Protein AF-E6X3V1-F1 (afdb_monomer)

Sequence (120 aa):
MHAKKKIELACEFKLDIMEKNKNKDIVETRKYNSNVTEDDLQALGKKGLSMDTGDDSLLQDREEQIDFSGEDLDVPGRHEVNLTPNLGLKDEENSLYSQGGDSKDNLEEPERANLDKSRK

Foldseek 3Di:
DPPVVVVVVVVVVVVVVVVVVVPPPPPPPPPDDPDQDPVNDVVVPDPPADPVCDPCVVVVPDPDDDDPPCPVPPDPPPDPPVPPVVVPDDDPVPDPPPPDDPDPPPPDDPCVVVDDPPPD

Mean predicted aligned error: 21.02 Å

Organism: Cellulophaga algicola (strain DSM 14237 / IC166 / ACAM 630) (NCBI:txid688270)

Solvent-accessible surface area (backbone atoms only — not comparable to full-atom values): 8489 Å² total; per-residue (Å²): 119,71,68,63,57,54,52,52,54,53,50,54,54,49,49,56,51,54,57,58,58,70,72,72,76,75,79,69,81,72,72,82,79,85,74,82,48,73,68,53,51,62,74,66,52,60,88,96,52,65,91,82,40,70,85,50,48,74,64,72,78,47,92,66,85,83,76,86,79,57,80,90,51,93,56,88,75,79,59,86,68,81,75,67,74,78,81,75,66,77,60,64,90,86,39,88,78,81,65,77,65,95,70,71,80,82,74,69,77,65,72,80,78,71,61,77,80,82,84,122

Structure (mmCIF, N/CA/C/O backbone):
data_AF-E6X3V1-F1
#
_entry.id   AF-E6X3V1-F1
#
loop_
_atom_site.group_PDB
_atom_site.id
_atom_site.type_symbol
_atom_site.label_atom_id
_atom_site.label_alt_id
_atom_site.label_comp_id
_atom_site.label_asym_id
_atom_site.label_entity_id
_atom_site.label_seq_id
_atom_site.pdbx_PDB_ins_code
_atom_site.Cartn_x
_atom_site.Cartn_y
_atom_site.Cartn_z
_atom_site.occupancy
_atom_site.B_iso_or_equiv
_atom_site.auth_seq_id
_atom_site.auth_comp_id
_atom_site.auth_asym_id
_atom_site.auth_atom_id
_atom_site.pdbx_PDB_model_num
ATOM 1 N N . MET A 1 1 ? -16.753 6.092 80.937 1.00 61.69 1 MET A N 1
ATOM 2 C CA . MET A 1 1 ? -16.525 7.099 79.872 1.00 61.69 1 MET A CA 1
ATOM 3 C C . MET A 1 1 ? -15.251 6.837 79.057 1.00 61.69 1 MET A C 1
ATOM 5 O O . MET A 1 1 ? -15.301 6.955 77.844 1.00 61.69 1 MET A O 1
ATOM 9 N N . HIS A 1 2 ? -14.134 6.421 79.669 1.00 63.22 2 HIS A N 1
ATOM 10 C CA . HIS A 1 2 ? -12.833 6.303 78.983 1.00 63.22 2 HIS A CA 1
ATOM 11 C C . HIS A 1 2 ? -12.685 5.151 77.965 1.00 63.22 2 HIS A C 1
ATOM 13 O O . HIS A 1 2 ? -12.012 5.324 76.955 1.00 63.22 2 HIS A O 1
ATOM 19 N N . ALA A 1 3 ? -13.305 3.988 78.196 1.00 70.00 3 ALA A N 1
ATOM 20 C CA . ALA A 1 3 ? -13.154 2.833 77.300 1.00 70.00 3 ALA A CA 1
ATOM 21 C C . ALA A 1 3 ? -13.915 2.993 75.971 1.00 70.00 3 ALA A C 1
ATOM 23 O O . ALA A 1 3 ? -13.390 2.643 74.919 1.00 70.00 3 ALA A O 1
ATOM 24 N N . LYS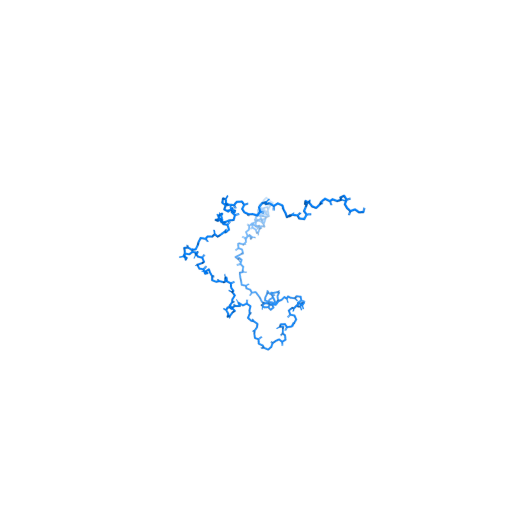 A 1 4 ? -15.116 3.592 76.009 1.00 70.25 4 LYS A N 1
ATOM 25 C CA . LYS A 1 4 ? -15.929 3.849 74.808 1.00 70.25 4 LYS A CA 1
ATOM 26 C C . LYS A 1 4 ? -15.215 4.795 73.834 1.00 70.25 4 LYS A C 1
ATOM 28 O O . LYS A 1 4 ? -15.111 4.480 72.658 1.00 70.25 4 LYS A O 1
ATOM 33 N N . LYS A 1 5 ? -14.597 5.860 74.360 1.00 73.00 5 LYS A N 1
ATOM 34 C CA . LYS A 1 5 ? -13.840 6.840 73.566 1.00 73.00 5 LYS A CA 1
ATOM 35 C C . LYS A 1 5 ? -12.584 6.248 72.904 1.00 73.00 5 LYS A C 1
ATOM 37 O O . LYS A 1 5 ? -12.208 6.673 71.822 1.00 73.00 5 LYS A O 1
ATOM 42 N N . LYS A 1 6 ? -11.942 5.248 73.530 1.00 74.31 6 LYS A N 1
ATOM 43 C CA . LYS A 1 6 ? -10.792 4.533 72.938 1.00 74.31 6 LYS A CA 1
ATOM 44 C C . LYS A 1 6 ? -11.194 3.600 71.791 1.00 74.31 6 LYS A C 1
ATOM 46 O O . LYS A 1 6 ? -10.430 3.460 70.844 1.00 74.31 6 LYS A O 1
ATOM 51 N N . ILE A 1 7 ? -12.358 2.955 71.885 1.00 77.62 7 ILE A N 1
ATOM 52 C CA . ILE A 1 7 ? -12.865 2.053 70.838 1.00 77.62 7 ILE A CA 1
ATOM 53 C C . ILE A 1 7 ? -13.293 2.850 69.603 1.00 77.62 7 ILE A C 1
ATOM 55 O O . ILE A 1 7 ? -12.973 2.452 68.488 1.00 77.62 7 ILE A O 1
ATOM 59 N N . GLU A 1 8 ? -13.954 3.987 69.809 1.00 79.06 8 GLU A N 1
ATOM 60 C CA . GLU A 1 8 ? -14.409 4.885 68.741 1.00 79.06 8 GLU A CA 1
ATOM 61 C C . GLU A 1 8 ? -13.227 5.426 67.922 1.00 79.06 8 GLU A C 1
ATOM 63 O O . GLU A 1 8 ? -13.166 5.204 66.714 1.00 79.06 8 GLU A O 1
ATOM 68 N N . LEU A 1 9 ? -12.197 5.950 68.599 1.00 80.00 9 LEU A N 1
ATOM 69 C CA . LEU A 1 9 ? -10.976 6.451 67.957 1.00 80.00 9 LEU A CA 1
ATOM 70 C C . LEU A 1 9 ? -10.211 5.359 67.181 1.00 80.00 9 LEU A C 1
ATOM 72 O O . LEU A 1 9 ? -9.624 5.613 66.133 1.00 80.00 9 LEU A O 1
ATOM 76 N N . ALA A 1 10 ? -10.207 4.122 67.690 1.00 78.56 10 ALA A N 1
ATOM 77 C CA . ALA A 1 10 ? -9.562 2.994 67.018 1.00 78.56 10 ALA A CA 1
ATOM 78 C C . ALA A 1 10 ? -10.342 2.518 65.781 1.00 78.56 10 ALA A C 1
ATOM 80 O O . ALA A 1 10 ? -9.740 1.970 64.857 1.00 78.56 10 ALA A O 1
ATOM 81 N N . CYS A 1 11 ? -11.665 2.699 65.768 1.00 75.62 11 CYS A N 1
ATOM 82 C CA . CYS A 1 11 ? -12.514 2.385 64.623 1.00 75.62 11 CYS A CA 1
ATOM 83 C C . CYS A 1 11 ? -12.306 3.410 63.504 1.00 75.62 11 CYS A C 1
ATOM 85 O O . CYS A 1 11 ? -12.057 3.018 62.367 1.00 75.62 11 CYS A O 1
ATOM 87 N N . GLU A 1 12 ? -12.302 4.700 63.844 1.00 79.56 12 GLU A N 1
ATOM 88 C CA . GLU A 1 12 ? -12.021 5.800 62.910 1.00 79.56 12 GLU A CA 1
ATOM 89 C C . GLU A 1 12 ? -10.633 5.655 62.272 1.00 79.56 12 GLU A C 1
ATOM 91 O O . GLU A 1 12 ? -10.496 5.677 61.052 1.00 79.56 12 GLU A O 1
ATOM 96 N N . PHE A 1 13 ? -9.602 5.369 63.075 1.00 76.56 13 PHE A N 1
ATOM 97 C CA . PHE A 1 13 ? -8.243 5.181 62.561 1.00 76.56 13 PHE A CA 1
ATOM 98 C C . 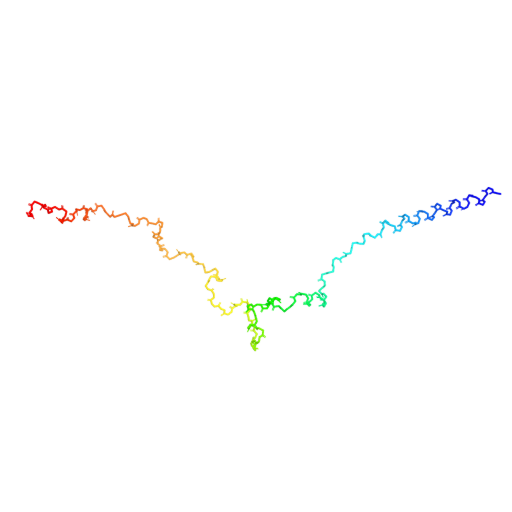PHE A 1 13 ? -8.107 3.947 61.651 1.00 76.56 13 PHE A C 1
ATOM 100 O O . PHE A 1 13 ? -7.342 3.956 60.686 1.00 76.56 13 PHE A O 1
ATOM 107 N N . LYS A 1 14 ? -8.858 2.872 61.928 1.00 76.69 14 LYS A N 1
ATOM 108 C CA . LYS A 1 14 ? -8.908 1.688 61.052 1.00 76.69 14 LYS A CA 1
ATOM 109 C C . LYS A 1 14 ? -9.631 1.975 59.735 1.00 76.69 14 LYS A C 1
ATOM 111 O O . LYS A 1 14 ? -9.191 1.463 58.709 1.00 76.69 14 LYS A O 1
ATOM 116 N N . LEU A 1 15 ? -10.692 2.783 59.754 1.00 75.56 15 LEU A N 1
ATOM 117 C CA . LEU A 1 15 ? -11.427 3.188 58.551 1.00 75.56 15 LEU A CA 1
ATOM 118 C C . LEU A 1 15 ? -10.542 4.028 57.618 1.00 75.56 15 LEU A C 1
ATOM 120 O O . LEU A 1 15 ? -10.433 3.696 56.438 1.00 75.56 15 LEU A O 1
ATOM 124 N N . ASP A 1 16 ? -9.798 4.995 58.160 1.00 72.75 16 ASP A N 1
ATOM 125 C CA . ASP A 1 16 ? -8.841 5.818 57.402 1.00 72.75 16 ASP A CA 1
ATOM 126 C C . ASP A 1 16 ? -7.723 4.992 56.743 1.00 72.75 16 ASP A C 1
ATOM 128 O O . ASP A 1 16 ? -7.295 5.271 55.619 1.00 72.75 16 ASP A O 1
ATOM 132 N N . ILE A 1 17 ? -7.225 3.956 57.429 1.00 73.00 17 ILE A N 1
ATOM 133 C CA . ILE A 1 17 ? -6.217 3.039 56.873 1.00 73.00 17 ILE A CA 1
ATOM 134 C C . ILE A 1 17 ? -6.824 2.189 55.747 1.00 73.00 17 ILE A C 1
ATOM 136 O O . ILE A 1 17 ? -6.180 1.985 54.716 1.00 73.00 17 ILE A O 1
ATOM 140 N N . MET A 1 18 ? -8.063 1.713 55.909 1.00 65.44 18 MET A N 1
ATOM 141 C CA . MET A 1 18 ? -8.758 0.934 54.878 1.00 65.44 18 MET A CA 1
ATOM 142 C C . MET A 1 18 ? -9.068 1.769 53.626 1.00 65.44 18 MET A C 1
ATOM 144 O O . MET A 1 18 ? -8.965 1.241 52.521 1.00 65.44 18 MET A O 1
ATOM 148 N N . GLU A 1 19 ? -9.389 3.059 53.756 1.00 64.94 19 GLU A N 1
ATOM 149 C CA . GLU A 1 19 ? -9.590 3.955 52.605 1.00 64.94 19 GLU A CA 1
ATOM 150 C C . GLU A 1 19 ? -8.287 4.298 51.875 1.00 64.94 19 GLU A C 1
ATOM 152 O O . GLU A 1 19 ? -8.247 4.311 50.641 1.00 64.94 19 GLU A O 1
ATOM 157 N N . LYS A 1 20 ? -7.186 4.503 52.606 1.00 62.75 20 LYS A N 1
ATOM 158 C CA . LYS A 1 20 ? -5.867 4.761 51.999 1.00 62.75 20 LYS A CA 1
ATOM 159 C C . LYS A 1 20 ? -5.317 3.547 51.245 1.00 62.75 20 LYS A C 1
ATOM 161 O O . LYS A 1 20 ? -4.658 3.723 50.224 1.00 62.75 20 LYS A O 1
ATOM 166 N N . ASN A 1 21 ? -5.640 2.330 51.686 1.00 59.16 21 ASN A N 1
ATOM 167 C CA . ASN A 1 21 ? -5.227 1.093 51.014 1.00 59.16 21 ASN A CA 1
ATOM 168 C C . ASN A 1 21 ? -6.068 0.757 49.769 1.00 59.16 21 ASN A C 1
ATOM 170 O O . ASN A 1 21 ? -5.564 0.094 48.871 1.00 59.16 21 ASN A O 1
ATOM 174 N N . LYS A 1 22 ? -7.308 1.258 49.652 1.00 56.72 22 LYS A N 1
ATOM 175 C CA . LYS A 1 22 ? -8.121 1.102 48.426 1.00 56.72 22 LYS A CA 1
ATOM 176 C C . LYS A 1 22 ? -7.582 1.891 47.228 1.00 56.72 22 LYS A C 1
ATOM 178 O O . LYS A 1 22 ? -7.915 1.566 46.097 1.00 56.72 22 LYS A O 1
ATOM 183 N N . ASN A 1 23 ? -6.752 2.908 47.468 1.00 53.78 23 ASN A N 1
ATOM 184 C CA . ASN A 1 23 ? -6.239 3.802 46.426 1.00 53.7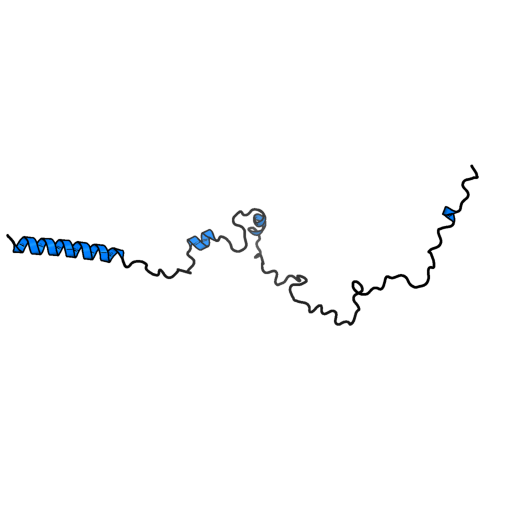8 23 ASN A CA 1
ATOM 185 C C . ASN A 1 23 ? -4.828 3.445 45.928 1.00 53.78 23 ASN A C 1
ATOM 187 O O . ASN A 1 23 ? -4.313 4.133 45.050 1.00 53.78 23 ASN A O 1
ATOM 191 N N . LYS A 1 24 ? -4.176 2.414 46.491 1.00 52.25 24 LYS A N 1
ATOM 192 C CA . LYS A 1 24 ? -2.762 2.115 46.200 1.00 52.25 24 LYS A CA 1
ATOM 193 C C . LYS A 1 24 ? -2.530 0.946 45.237 1.00 52.25 24 LYS A C 1
ATOM 195 O O . LYS A 1 24 ? -1.428 0.833 44.717 1.00 52.25 24 LYS A O 1
ATOM 200 N N . ASP A 1 25 ? -3.562 0.163 44.925 1.00 55.69 25 ASP A N 1
ATOM 201 C CA . ASP A 1 25 ? -3.427 -1.079 44.154 1.00 55.69 25 ASP A CA 1
ATOM 202 C C . ASP A 1 25 ? -4.450 -1.191 43.004 1.00 55.69 25 ASP A C 1
ATOM 204 O O . ASP A 1 25 ? -5.188 -2.158 42.951 1.00 55.69 25 ASP A O 1
ATOM 208 N N . ILE A 1 26 ? -4.519 -0.229 42.074 1.00 56.53 26 ILE A N 1
ATOM 209 C CA . ILE A 1 26 ? -4.980 -0.465 40.683 1.00 56.53 26 ILE A CA 1
ATOM 210 C C . ILE A 1 26 ? -4.151 0.457 39.770 1.00 56.53 26 ILE A C 1
ATOM 212 O O . ILE A 1 26 ? -4.617 1.425 39.183 1.00 56.53 26 ILE A O 1
ATOM 216 N N . VAL A 1 27 ? -2.859 0.169 39.641 1.00 55.44 27 VAL A N 1
ATOM 217 C CA . VAL A 1 27 ? -2.276 0.177 38.295 1.00 55.44 27 VAL A CA 1
ATOM 218 C C . VAL A 1 27 ? -2.238 -1.290 37.926 1.00 55.44 27 VAL A C 1
ATOM 220 O O . VAL A 1 27 ? -1.205 -1.949 37.997 1.00 55.44 27 VAL A O 1
ATOM 223 N N . GLU A 1 28 ? -3.423 -1.838 37.647 1.00 59.47 28 GLU A N 1
ATOM 224 C CA . GLU A 1 28 ? -3.498 -3.079 36.898 1.00 59.47 28 GLU A CA 1
ATOM 225 C C . GLU A 1 28 ? -2.608 -2.864 35.682 1.00 59.47 28 GLU A C 1
ATOM 227 O O . GLU A 1 28 ? -2.820 -1.937 34.895 1.00 59.47 28 GLU A O 1
ATOM 232 N N . THR A 1 29 ? -1.579 -3.688 35.556 1.00 60.69 29 THR A N 1
ATOM 233 C CA . THR A 1 29 ? -0.849 -3.886 34.315 1.00 60.69 29 THR A CA 1
ATOM 234 C C . THR A 1 29 ? -1.848 -4.454 33.313 1.00 60.69 29 THR A C 1
ATOM 236 O O . THR A 1 29 ? -1.880 -5.652 33.042 1.00 60.69 29 THR A O 1
ATOM 239 N N . ARG A 1 30 ? -2.753 -3.601 32.816 1.00 65.31 30 ARG A N 1
ATOM 240 C CA . ARG A 1 30 ? -3.744 -3.956 31.813 1.00 65.31 30 ARG A CA 1
ATOM 241 C C . ARG A 1 30 ? -2.948 -4.367 30.595 1.00 65.31 30 ARG A C 1
ATOM 243 O O . ARG A 1 30 ? -2.371 -3.537 29.897 1.00 65.31 30 ARG A O 1
ATOM 250 N N . LYS A 1 31 ? -2.832 -5.680 30.423 1.00 77.12 31 LYS A N 1
ATOM 251 C CA . LYS A 1 31 ? -2.166 -6.301 29.290 1.00 77.12 31 LYS A CA 1
ATOM 252 C C . LYS A 1 31 ? -2.820 -5.708 28.045 1.00 77.12 31 LYS A C 1
ATOM 254 O O . LYS A 1 31 ? -4.042 -5.770 27.924 1.00 77.12 31 LYS A O 1
ATOM 259 N N . TYR A 1 32 ? -2.025 -5.065 27.192 1.00 77.19 32 TYR A N 1
ATOM 260 C CA . TYR A 1 32 ? -2.528 -4.458 25.963 1.00 77.19 32 TYR A CA 1
ATOM 261 C C . TYR A 1 32 ? -3.331 -5.507 25.185 1.00 77.19 32 TYR A C 1
ATOM 263 O O . TYR A 1 32 ? -2.843 -6.616 24.953 1.00 77.19 32 TYR A O 1
ATOM 271 N N . ASN A 1 33 ? -4.579 -5.179 24.852 1.00 82.75 33 ASN A N 1
ATOM 272 C CA . ASN A 1 33 ? -5.429 -6.061 24.072 1.00 82.75 33 ASN A CA 1
ATOM 273 C C . ASN A 1 33 ? -5.118 -5.838 22.592 1.00 82.75 33 ASN A C 1
ATOM 275 O O . ASN A 1 33 ? -5.519 -4.831 22.024 1.00 82.75 33 ASN A O 1
ATOM 279 N N . SER A 1 34 ? -4.388 -6.773 21.990 1.00 85.94 34 SER A N 1
ATOM 280 C CA . SER A 1 34 ? -4.049 -6.741 20.563 1.00 85.94 34 SER A CA 1
ATOM 281 C C . SER A 1 34 ? -5.164 -7.273 19.658 1.00 85.94 34 SER A C 1
ATOM 283 O O . SER A 1 34 ? -4.965 -7.357 18.450 1.00 85.94 34 SER A O 1
ATOM 285 N N . ASN A 1 35 ? -6.303 -7.690 20.220 1.00 91.44 35 ASN A N 1
ATOM 286 C CA . ASN A 1 35 ? -7.414 -8.195 19.425 1.00 91.44 35 ASN A CA 1
ATOM 287 C C . ASN A 1 35 ? -8.157 -7.033 18.767 1.00 91.44 35 ASN A C 1
ATOM 289 O O . ASN A 1 35 ? -8.522 -6.071 19.438 1.00 91.44 35 ASN A O 1
ATOM 293 N N . VAL A 1 36 ? -8.402 -7.171 17.469 1.00 88.25 36 VAL A N 1
ATOM 294 C CA . VAL A 1 36 ? -9.165 -6.211 16.671 1.00 88.25 36 VAL A CA 1
ATOM 295 C C . VAL A 1 36 ? -10.654 -6.400 16.965 1.00 88.25 36 VAL A C 1
ATOM 297 O O . VAL A 1 36 ? -11.156 -7.525 16.907 1.00 88.25 36 VAL A O 1
ATOM 300 N N . THR A 1 37 ? -11.346 -5.318 17.310 1.00 91.81 37 THR A N 1
ATOM 301 C CA . THR A 1 37 ? -12.800 -5.311 17.532 1.00 91.81 37 THR A CA 1
ATOM 302 C C . THR A 1 37 ? -13.568 -5.057 16.233 1.00 91.81 37 THR A C 1
ATOM 304 O O . THR A 1 37 ? -12.997 -4.662 15.218 1.00 91.81 37 THR A O 1
ATOM 307 N N . GLU A 1 38 ? -14.882 -5.290 16.241 1.00 90.81 38 GLU A N 1
ATOM 308 C CA . GLU A 1 38 ? -15.734 -4.995 15.079 1.00 90.81 38 GLU A CA 1
ATOM 309 C C . GLU A 1 38 ? -15.730 -3.500 14.734 1.00 90.81 38 GLU A C 1
ATOM 311 O O . GLU A 1 38 ? -15.655 -3.145 13.558 1.00 90.81 38 GLU A O 1
ATOM 316 N N . ASP A 1 39 ? -15.715 -2.634 15.750 1.00 88.38 39 ASP A N 1
ATOM 317 C CA . ASP A 1 39 ? -15.609 -1.182 15.582 1.00 88.38 39 ASP A CA 1
ATOM 318 C C . ASP A 1 39 ? -14.277 -0.788 14.926 1.00 88.38 39 ASP A C 1
ATOM 320 O O . ASP A 1 39 ? -14.249 0.064 14.035 1.00 88.38 39 ASP A O 1
ATOM 324 N N . ASP A 1 40 ? -13.179 -1.456 15.299 1.00 89.12 40 ASP A N 1
ATOM 325 C CA . ASP A 1 40 ? -11.871 -1.240 14.672 1.00 89.12 40 ASP A CA 1
ATOM 326 C C . ASP A 1 40 ? -11.894 -1.641 13.192 1.00 89.12 40 ASP A C 1
ATOM 328 O O . ASP A 1 40 ? -11.354 -0.928 12.349 1.00 89.12 40 ASP A O 1
ATOM 332 N N . LEU A 1 41 ? -12.545 -2.758 12.847 1.00 87.81 41 LEU A N 1
ATOM 333 C CA . LEU A 1 41 ? -12.688 -3.184 11.451 1.00 87.81 41 LEU A CA 1
ATOM 334 C C . LEU A 1 41 ? -13.491 -2.171 10.626 1.00 87.81 41 LEU A C 1
ATOM 336 O O . LEU A 1 41 ? -13.140 -1.913 9.476 1.00 87.81 41 LEU A O 1
ATOM 340 N N . GLN A 1 42 ? -14.538 -1.575 11.202 1.00 87.19 42 GLN A N 1
ATOM 341 C CA . GLN A 1 42 ? -15.303 -0.515 10.537 1.00 87.19 42 GLN A CA 1
ATOM 342 C C . GLN A 1 42 ? -14.463 0.751 10.340 1.00 87.19 42 GLN A C 1
ATOM 344 O O . GLN A 1 42 ? -14.514 1.358 9.270 1.00 87.19 42 GLN A O 1
ATOM 349 N N . ALA A 1 43 ? -13.658 1.126 11.338 1.00 86.31 43 ALA A N 1
ATOM 350 C CA . ALA A 1 43 ? -12.769 2.283 11.260 1.00 86.31 43 ALA A CA 1
ATOM 351 C C . ALA A 1 43 ? -11.626 2.093 10.249 1.00 86.31 43 ALA A C 1
ATOM 353 O O . ALA A 1 43 ? -11.230 3.049 9.589 1.00 86.31 43 ALA A O 1
ATOM 354 N N . LEU A 1 44 ? -11.105 0.870 10.108 1.00 86.19 44 LEU A N 1
ATOM 355 C CA . LEU A 1 44 ? -10.059 0.534 9.135 1.00 86.19 44 LEU A CA 1
ATOM 356 C C . LEU A 1 44 ? -10.575 0.497 7.687 1.00 86.19 44 LEU A C 1
ATOM 358 O O . LEU A 1 44 ? -9.783 0.637 6.757 1.00 86.19 44 LEU A O 1
ATOM 362 N N . GLY A 1 45 ? -11.884 0.329 7.488 1.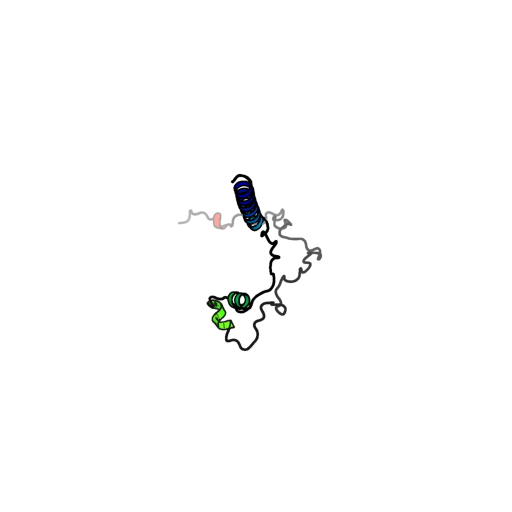00 82.94 45 GLY A N 1
ATOM 363 C CA . GLY A 1 45 ? -12.511 0.358 6.170 1.00 82.94 45 GLY A CA 1
ATOM 364 C C . GLY A 1 45 ? -12.153 -0.835 5.274 1.00 82.94 45 GLY A C 1
ATOM 365 O O . GLY A 1 45 ? -11.697 -1.891 5.719 1.00 82.94 45 GLY A O 1
ATOM 366 N N . LYS A 1 46 ? -12.408 -0.689 3.967 1.00 80.25 46 LYS A N 1
ATOM 367 C CA . LYS A 1 46 ? -12.099 -1.729 2.976 1.00 80.25 46 LYS A CA 1
ATOM 368 C C . LYS A 1 46 ? -10.593 -1.763 2.703 1.00 80.25 46 LYS A C 1
ATOM 370 O O . LYS A 1 46 ? -9.990 -0.756 2.347 1.00 80.25 46 LYS A O 1
ATOM 375 N N . LYS A 1 47 ? -9.991 -2.950 2.813 1.00 80.00 47 LYS A N 1
ATOM 376 C CA . LYS A 1 47 ? -8.562 -3.155 2.550 1.00 80.00 47 LYS A CA 1
ATOM 377 C C . LYS A 1 47 ? -8.211 -2.762 1.108 1.00 80.00 47 LYS A C 1
ATOM 379 O O . LYS A 1 47 ? -8.769 -3.327 0.174 1.00 80.00 47 LYS A O 1
ATOM 384 N N . GLY A 1 48 ? -7.252 -1.849 0.954 1.00 77.06 48 GLY A N 1
ATOM 385 C CA . GLY A 1 48 ? -6.718 -1.428 -0.348 1.00 77.06 48 GLY A CA 1
ATOM 386 C C . GLY A 1 48 ? -7.467 -0.275 -1.021 1.00 77.06 48 GLY A C 1
ATOM 387 O O . GLY A 1 48 ? -7.081 0.108 -2.116 1.00 77.06 48 GLY A O 1
ATOM 388 N N . LEU A 1 49 ? -8.499 0.290 -0.387 1.00 82.06 49 LEU A N 1
ATOM 389 C CA . LEU A 1 49 ? -9.224 1.451 -0.907 1.00 82.06 49 LEU A CA 1
ATOM 390 C C . LEU A 1 49 ? -9.157 2.598 0.096 1.00 82.06 49 LEU A C 1
ATOM 392 O O . LEU A 1 49 ? -9.292 2.383 1.303 1.00 82.06 49 LEU A O 1
ATOM 396 N N . SER A 1 50 ? -8.976 3.816 -0.402 1.00 82.38 50 SER A N 1
ATOM 397 C CA . SER A 1 50 ? -9.059 5.011 0.428 1.00 82.38 50 SER A CA 1
ATOM 398 C C . SER A 1 50 ? -10.471 5.206 0.993 1.00 82.38 50 SER A C 1
ATOM 400 O O . SER A 1 50 ? -11.474 4.915 0.336 1.00 82.38 50 SER A O 1
ATOM 402 N N . MET A 1 51 ? -10.563 5.744 2.214 1.00 80.88 51 MET A N 1
ATOM 403 C CA . MET A 1 51 ? -11.849 6.060 2.850 1.00 80.88 51 MET A CA 1
ATOM 404 C C . MET A 1 51 ? -12.544 7.275 2.226 1.00 80.88 51 MET A C 1
ATOM 406 O O . MET A 1 51 ? -13.764 7.384 2.314 1.00 80.88 51 MET A O 1
ATOM 410 N N . ASP A 1 52 ? -11.787 8.186 1.611 1.00 82.94 52 ASP A N 1
ATOM 411 C CA . ASP A 1 52 ? -12.332 9.369 0.933 1.00 82.94 52 ASP A CA 1
ATOM 412 C C . ASP A 1 52 ? -12.883 9.054 -0.467 1.00 82.94 52 ASP A C 1
ATOM 414 O O . ASP A 1 52 ? -13.605 9.866 -1.046 1.00 82.94 52 ASP A O 1
ATOM 418 N N . THR A 1 53 ? -12.623 7.846 -0.979 1.00 69.38 53 THR A N 1
ATOM 419 C CA . THR A 1 53 ? -13.159 7.300 -2.233 1.00 69.38 53 THR A CA 1
ATOM 420 C C . THR A 1 53 ? -12.960 8.193 -3.461 1.00 69.38 53 THR A C 1
ATOM 422 O O . THR A 1 53 ? -13.685 8.033 -4.434 1.00 69.38 53 THR A O 1
ATOM 425 N N . GLY A 1 54 ? -11.997 9.120 -3.454 1.00 82.94 54 GLY A N 1
ATOM 426 C CA . GLY A 1 54 ? 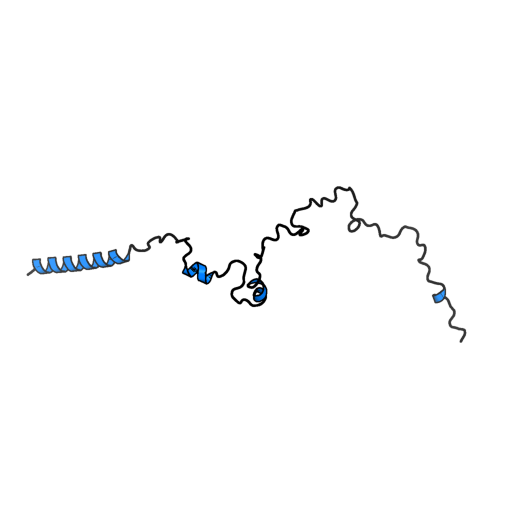-11.812 10.086 -4.543 1.00 82.94 54 GLY A CA 1
ATOM 427 C C . GLY A 1 54 ? -11.449 9.408 -5.864 1.00 82.94 54 GLY A C 1
ATOM 428 O O . GLY A 1 54 ? -12.301 9.184 -6.725 1.00 82.94 54 GLY A O 1
ATOM 429 N N . ASP A 1 55 ? -10.182 9.035 -5.998 1.00 82.12 55 ASP A N 1
ATOM 430 C CA . ASP A 1 55 ? -9.671 8.408 -7.223 1.00 82.12 55 ASP A CA 1
ATOM 431 C C . ASP A 1 55 ? -10.043 6.914 -7.307 1.00 82.12 55 ASP A C 1
ATOM 433 O O . ASP A 1 55 ? -10.222 6.358 -8.392 1.00 82.12 55 ASP A O 1
ATOM 437 N N . ASP A 1 56 ? -10.258 6.278 -6.153 1.00 84.44 56 ASP A N 1
ATOM 438 C CA . ASP A 1 56 ? -10.559 4.848 -6.029 1.00 84.44 56 ASP A CA 1
ATOM 439 C C . ASP A 1 56 ? -12.034 4.500 -6.298 1.00 84.44 56 ASP A C 1
ATOM 441 O O . ASP A 1 56 ? -12.408 3.326 -6.259 1.00 84.44 56 ASP A O 1
ATOM 445 N N . SER A 1 57 ? -12.895 5.490 -6.571 1.00 84.44 57 SER A N 1
ATOM 446 C CA . SER A 1 57 ? -14.322 5.271 -6.868 1.00 84.44 57 SER A CA 1
ATOM 447 C C . SER A 1 57 ? -14.527 4.214 -7.959 1.00 84.44 57 SER A C 1
ATOM 449 O O . SER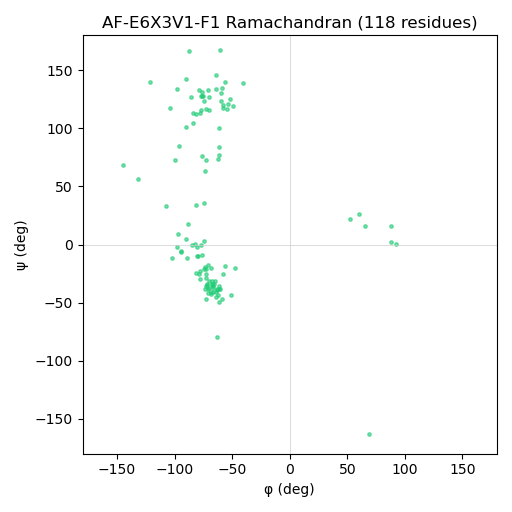 A 1 57 ? -15.334 3.302 -7.809 1.00 84.44 57 SER A O 1
ATOM 451 N N . LEU A 1 58 ? -13.727 4.276 -9.026 1.00 84.31 58 LEU A N 1
ATOM 452 C CA . LEU A 1 58 ? -13.816 3.364 -10.173 1.00 84.31 58 LEU A CA 1
ATOM 453 C C . LEU A 1 58 ? -13.351 1.935 -9.859 1.00 84.31 58 LEU A C 1
ATOM 455 O O . LEU A 1 58 ? -13.634 1.011 -10.621 1.00 84.31 58 LEU A O 1
ATOM 459 N N . LEU A 1 59 ? -12.609 1.748 -8.767 1.00 83.94 59 LEU A N 1
ATOM 460 C CA . LEU A 1 59 ? -12.146 0.437 -8.326 1.00 83.94 59 LEU A CA 1
ATOM 461 C C . LEU A 1 59 ? -13.244 -0.313 -7.557 1.00 83.94 59 LEU A C 1
ATOM 463 O O . LEU A 1 59 ? -13.239 -1.539 -7.544 1.00 83.94 59 LEU A O 1
ATOM 467 N N . GLN A 1 60 ? -14.210 0.392 -6.957 1.00 81.88 60 GLN A N 1
ATOM 468 C CA . GLN A 1 60 ? -15.268 -0.234 -6.151 1.00 81.88 60 GLN A CA 1
ATOM 469 C C . GLN A 1 60 ? -16.299 -1.001 -6.973 1.00 81.88 60 GLN A C 1
ATOM 471 O O . GLN A 1 60 ? -16.809 -2.016 -6.504 1.00 81.88 60 GLN A O 1
ATOM 476 N N . ASP A 1 61 ? -16.585 -0.518 -8.179 1.00 84.25 61 ASP A N 1
ATOM 477 C CA . ASP A 1 61 ? -17.626 -1.064 -9.055 1.00 84.25 61 ASP A CA 1
ATOM 478 C C . ASP A 1 61 ? -17.101 -2.163 -9.993 1.00 84.25 61 ASP A C 1
ATOM 480 O O . ASP A 1 61 ? -17.815 -2.644 -10.873 1.00 84.25 61 ASP A O 1
ATOM 484 N N . ARG A 1 62 ? -15.832 -2.557 -9.844 1.00 85.81 62 ARG A N 1
ATOM 485 C CA . ARG A 1 62 ? -15.190 -3.557 -10.699 1.00 85.81 62 ARG A CA 1
ATOM 486 C C . ARG A 1 62 ? -15.614 -4.970 -10.269 1.00 85.81 62 ARG A C 1
ATOM 488 O O . ARG A 1 62 ? -15.581 -5.298 -9.088 1.00 85.81 62 ARG A O 1
ATOM 495 N N . GLU A 1 63 ? -16.001 -5.812 -11.231 1.00 84.75 63 GLU A N 1
ATOM 496 C CA . GLU A 1 63 ? -16.414 -7.204 -10.962 1.00 84.75 63 GLU A CA 1
ATOM 497 C C . GLU A 1 63 ? -15.238 -8.101 -10.543 1.00 84.75 63 GLU A C 1
ATOM 499 O O . GLU A 1 63 ? -15.399 -9.040 -9.765 1.00 84.75 63 GLU A O 1
ATOM 504 N N . GLU A 1 64 ? -14.048 -7.808 -11.065 1.00 83.50 64 GLU A N 1
ATOM 505 C CA . GLU A 1 64 ? -12.829 -8.572 -10.818 1.00 83.50 64 GLU A CA 1
ATOM 506 C C . GLU A 1 64 ? -12.077 -8.038 -9.591 1.00 83.50 64 GLU A C 1
ATOM 508 O O . GLU A 1 64 ? -12.021 -6.826 -9.356 1.00 83.50 64 GLU A O 1
ATOM 513 N N . GLN A 1 65 ? -11.487 -8.942 -8.800 1.00 81.38 65 GLN A N 1
ATOM 514 C CA . GLN A 1 65 ? -10.712 -8.548 -7.624 1.00 81.38 65 GLN A CA 1
ATOM 515 C C . GLN A 1 65 ? -9.479 -7.739 -8.026 1.00 81.38 65 GLN A C 1
ATOM 517 O O . GLN A 1 65 ? -8.726 -8.113 -8.921 1.00 81.38 65 GLN A O 1
ATOM 522 N N . ILE A 1 66 ? -9.263 -6.630 -7.321 1.00 79.19 66 ILE A N 1
ATOM 523 C CA . ILE A 1 66 ? -8.116 -5.758 -7.551 1.00 79.19 66 ILE A CA 1
ATOM 524 C C . ILE A 1 66 ? -6.883 -6.404 -6.918 1.00 79.19 66 ILE A C 1
ATOM 526 O O . ILE A 1 66 ? -6.812 -6.544 -5.694 1.00 79.19 66 ILE A O 1
ATOM 530 N N . ASP A 1 67 ? -5.907 -6.774 -7.744 1.00 84.62 67 ASP A N 1
ATOM 531 C CA . ASP A 1 67 ? -4.590 -7.175 -7.265 1.00 84.62 67 ASP A CA 1
ATOM 532 C C . ASP A 1 67 ? -3.702 -5.943 -7.036 1.00 84.62 67 ASP A C 1
ATOM 534 O O . ASP A 1 67 ? -3.320 -5.242 -7.971 1.00 84.62 67 ASP A O 1
ATOM 538 N N . PHE A 1 68 ? -3.365 -5.689 -5.772 1.00 83.19 68 PHE A N 1
ATOM 539 C CA . PHE A 1 68 ? -2.406 -4.652 -5.378 1.00 83.19 68 PHE A CA 1
ATOM 540 C C . PHE A 1 68 ? -0.979 -5.192 -5.210 1.00 83.19 68 PHE A C 1
ATOM 542 O O . PHE A 1 68 ? -0.065 -4.416 -4.930 1.00 83.19 68 PHE A O 1
ATOM 549 N N . SER A 1 69 ? -0.775 -6.509 -5.314 1.00 83.31 69 SER A N 1
ATOM 550 C CA . SER A 1 69 ? 0.537 -7.132 -5.126 1.00 83.31 69 SER A CA 1
ATOM 551 C C . SER A 1 69 ? 1.439 -6.973 -6.348 1.00 83.31 69 SER A C 1
ATOM 553 O O . SER A 1 69 ? 2.659 -6.890 -6.186 1.00 83.31 69 SER A O 1
ATOM 555 N N . GLY A 1 70 ? 0.851 -6.894 -7.551 1.00 79.75 70 GLY A N 1
ATOM 556 C CA . GLY A 1 70 ? 1.585 -6.733 -8.805 1.00 79.75 70 GLY A CA 1
ATOM 557 C C . GLY A 1 70 ? 2.560 -7.882 -9.061 1.00 79.75 70 GLY A C 1
ATOM 558 O O . GLY A 1 70 ? 3.592 -7.673 -9.695 1.00 79.75 70 GLY A O 1
ATOM 559 N N . GLU A 1 71 ? 2.281 -9.069 -8.514 1.00 80.69 71 GLU A N 1
ATOM 560 C CA . GLU A 1 71 ? 3.188 -10.217 -8.563 1.00 80.69 71 GLU A CA 1
ATOM 561 C C . GLU A 1 71 ? 3.368 -10.751 -9.986 1.00 80.69 71 GLU A C 1
ATOM 563 O O . GLU A 1 71 ? 4.490 -11.077 -10.374 1.00 80.69 71 GLU A O 1
ATOM 568 N N . ASP A 1 72 ? 2.288 -10.739 -10.767 1.00 80.88 72 ASP A N 1
ATOM 569 C CA . ASP A 1 72 ? 2.256 -11.183 -12.163 1.00 80.88 72 ASP A CA 1
ATOM 570 C C . ASP A 1 72 ? 2.681 -10.087 -13.157 1.00 80.88 72 ASP A C 1
ATOM 572 O O . ASP A 1 72 ? 2.716 -10.313 -14.370 1.00 80.88 72 ASP A O 1
ATOM 576 N N . LEU A 1 73 ? 3.009 -8.884 -12.671 1.00 82.00 73 LEU A N 1
ATOM 577 C CA . LEU A 1 73 ? 3.524 -7.809 -13.511 1.00 82.00 73 LEU A CA 1
ATOM 578 C C . LEU A 1 73 ? 5.039 -7.961 -13.666 1.00 82.00 73 LEU A C 1
ATOM 580 O O . LEU A 1 73 ? 5.780 -8.010 -12.683 1.00 82.00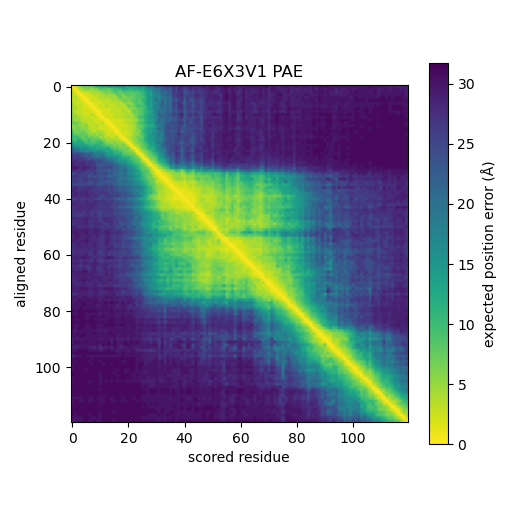 73 LEU A O 1
ATOM 584 N N . ASP A 1 74 ? 5.509 -7.975 -14.916 1.00 77.44 74 ASP A N 1
ATOM 585 C CA . ASP A 1 74 ? 6.938 -7.935 -15.240 1.00 77.44 74 ASP A CA 1
ATOM 586 C C . ASP A 1 74 ? 7.493 -6.525 -14.977 1.00 77.44 74 ASP A C 1
ATOM 588 O O . ASP A 1 74 ? 7.691 -5.711 -15.881 1.00 77.44 74 ASP A O 1
ATOM 592 N N . VAL A 1 75 ? 7.639 -6.193 -13.691 1.00 76.69 75 VAL A N 1
ATOM 593 C CA . VAL A 1 75 ? 8.165 -4.909 -13.231 1.00 76.69 75 VAL A CA 1
ATOM 594 C C . VAL A 1 75 ? 9.693 -4.969 -13.291 1.00 76.69 75 VAL A C 1
ATOM 596 O O . VAL A 1 75 ? 10.310 -5.692 -12.492 1.00 76.69 75 VAL A O 1
ATOM 599 N N . PRO A 1 76 ? 10.340 -4.203 -14.191 1.00 73.69 76 PRO A N 1
ATOM 600 C CA . PRO A 1 76 ? 11.793 -4.185 -14.269 1.00 73.69 76 PRO 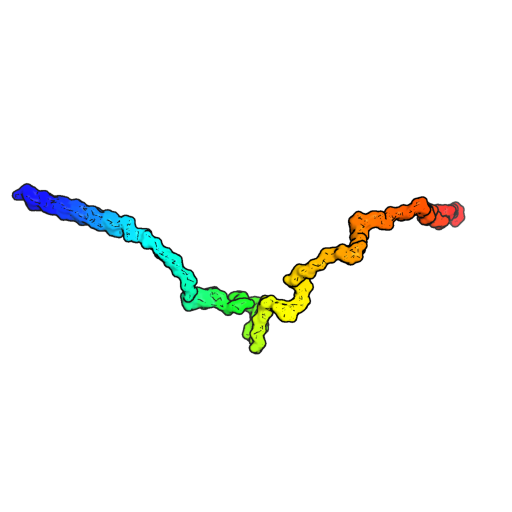A CA 1
ATOM 601 C C . PRO A 1 76 ? 12.380 -3.718 -12.929 1.00 73.69 76 PRO A C 1
ATOM 603 O O . PRO A 1 76 ? 11.963 -2.704 -12.375 1.00 73.69 76 PRO A O 1
ATOM 606 N N . GLY A 1 77 ? 13.347 -4.471 -12.396 1.00 70.00 77 GLY A N 1
ATOM 607 C CA . GLY A 1 77 ? 14.031 -4.153 -11.135 1.00 70.00 77 GLY A CA 1
ATOM 608 C C . GLY A 1 77 ? 13.437 -4.769 -9.859 1.00 70.00 77 GLY A C 1
ATOM 609 O O . GLY A 1 77 ? 13.998 -4.548 -8.790 1.00 70.00 77 GLY A O 1
ATOM 610 N N . ARG A 1 78 ? 12.354 -5.566 -9.931 1.00 65.62 78 ARG A N 1
ATOM 611 C CA . ARG A 1 78 ? 11.813 -6.296 -8.756 1.00 65.62 78 ARG A CA 1
ATOM 612 C C . ARG A 1 78 ? 12.755 -7.391 -8.251 1.00 65.62 78 ARG A C 1
ATOM 614 O O . ARG A 1 78 ? 12.830 -7.656 -7.056 1.00 65.62 78 ARG A O 1
ATOM 621 N N . HIS A 1 79 ? 13.474 -8.018 -9.169 1.00 67.75 79 HIS A N 1
ATOM 622 C CA . HIS A 1 79 ? 14.580 -8.900 -8.845 1.00 67.75 79 HIS A CA 1
ATOM 623 C C . HIS A 1 79 ? 15.855 -8.083 -8.997 1.00 67.75 79 HIS A C 1
ATOM 625 O O . HIS A 1 79 ? 16.010 -7.394 -10.009 1.00 67.75 79 HIS A O 1
ATOM 631 N N . GLU A 1 80 ? 16.769 -8.170 -8.027 1.00 65.12 80 GLU A N 1
ATOM 632 C CA . GLU A 1 80 ? 18.159 -7.780 -8.243 1.00 65.12 80 GLU A CA 1
ATOM 633 C C . GLU A 1 80 ? 18.704 -8.691 -9.347 1.00 65.12 80 GLU A C 1
ATOM 635 O O . GLU A 1 80 ? 19.273 -9.757 -9.108 1.00 65.12 80 GLU A O 1
ATOM 640 N N . VAL A 1 81 ? 18.462 -8.315 -10.603 1.00 61.31 81 VAL A N 1
ATOM 641 C CA . VAL A 1 81 ? 19.275 -8.794 -11.704 1.00 61.31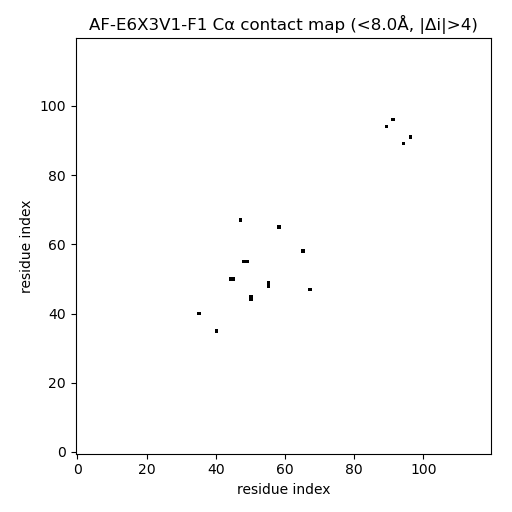 81 VAL A CA 1
ATOM 642 C C . VAL A 1 81 ? 20.680 -8.426 -11.281 1.00 61.31 81 VAL A C 1
ATOM 644 O O . VAL A 1 81 ? 20.971 -7.248 -11.074 1.00 61.31 81 VAL A O 1
ATOM 647 N N . ASN A 1 82 ? 21.517 -9.444 -11.076 1.00 61.31 82 ASN A N 1
ATOM 648 C CA . ASN A 1 82 ? 22.947 -9.284 -10.889 1.00 61.31 82 ASN A CA 1
ATOM 649 C C . ASN A 1 82 ? 23.494 -8.643 -12.170 1.00 61.31 82 ASN A C 1
ATOM 651 O O . ASN A 1 82 ? 24.078 -9.303 -13.025 1.00 61.31 82 ASN A O 1
ATOM 655 N N . LEU A 1 83 ? 23.283 -7.336 -12.304 1.00 61.25 83 LEU A N 1
ATOM 656 C CA . LEU A 1 83 ? 23.809 -6.445 -13.323 1.00 61.25 83 LEU A CA 1
ATOM 657 C C . LEU A 1 83 ? 25.281 -6.185 -13.013 1.00 61.25 83 LEU A C 1
ATOM 659 O O . LEU A 1 83 ? 25.778 -5.083 -13.214 1.00 61.25 83 LEU A O 1
ATOM 663 N N . THR A 1 84 ? 26.004 -7.188 -12.502 1.00 60.78 84 THR A N 1
ATOM 664 C CA . THR A 1 84 ? 27.454 -7.142 -12.567 1.00 60.78 84 THR A CA 1
ATOM 665 C C . THR A 1 84 ? 27.775 -7.024 -14.051 1.00 60.78 84 THR A C 1
ATOM 667 O O . THR A 1 84 ? 27.392 -7.929 -14.804 1.00 60.78 84 THR A O 1
ATOM 670 N N . PRO A 1 85 ? 28.455 -5.960 -14.506 1.00 58.06 85 PRO A N 1
ATOM 671 C CA . PRO A 1 85 ? 28.932 -5.877 -15.874 1.00 58.06 85 PRO A CA 1
ATOM 672 C C . PRO A 1 85 ? 30.128 -6.830 -16.003 1.00 58.06 85 PRO A C 1
ATOM 674 O O . PRO A 1 85 ? 31.264 -6.431 -16.217 1.00 58.06 85 PRO A O 1
ATOM 677 N N . ASN A 1 86 ? 29.896 -8.129 -15.824 1.00 57.50 86 ASN A N 1
ATOM 678 C CA . ASN A 1 86 ? 30.915 -9.169 -15.917 1.00 57.50 86 ASN A CA 1
ATOM 679 C C . ASN A 1 86 ? 31.054 -9.678 -17.360 1.00 57.50 86 ASN A C 1
ATOM 681 O O . ASN A 1 86 ? 31.610 -10.743 -17.600 1.00 57.50 86 ASN A O 1
ATOM 685 N N . LEU A 1 87 ? 30.557 -8.910 -18.339 1.00 59.19 87 LEU A N 1
ATOM 686 C CA . LEU A 1 87 ? 30.882 -9.117 -19.750 1.00 59.19 87 LEU A CA 1
ATOM 687 C C . LEU A 1 87 ? 32.285 -8.586 -20.102 1.00 59.19 87 LEU A C 1
ATOM 689 O O . LEU A 1 87 ? 32.695 -8.680 -21.255 1.00 59.19 87 LEU A O 1
ATOM 693 N N . GLY A 1 88 ? 33.026 -8.010 -19.143 1.00 61.75 88 GLY A N 1
ATOM 694 C CA . GLY A 1 88 ? 34.344 -7.421 -19.405 1.00 61.75 88 GLY A CA 1
ATOM 695 C C . GLY A 1 88 ? 34.286 -6.202 -20.333 1.00 61.75 88 GLY A C 1
ATOM 696 O O . GLY A 1 88 ? 35.310 -5.796 -20.884 1.00 61.75 88 GLY A O 1
ATOM 697 N N . LEU A 1 89 ? 33.092 -5.632 -20.520 1.00 66.44 89 LEU A N 1
ATOM 698 C CA . LEU A 1 89 ? 32.888 -4.410 -21.282 1.00 66.44 89 LEU A CA 1
ATOM 699 C C . LEU A 1 89 ? 33.375 -3.244 -20.430 1.00 66.44 89 LEU A C 1
ATOM 701 O O . LEU A 1 89 ? 32.966 -3.086 -19.280 1.00 66.44 89 LEU A O 1
ATOM 705 N N . LYS A 1 90 ? 34.303 -2.470 -20.988 1.00 67.69 90 LYS A N 1
ATOM 706 C CA . LYS A 1 90 ? 34.825 -1.280 -20.325 1.00 67.69 90 LYS A CA 1
ATOM 707 C C . LYS A 1 90 ? 33.737 -0.215 -20.319 1.00 67.69 90 LYS A C 1
ATOM 709 O O . LYS A 1 90 ? 33.106 0.023 -21.342 1.00 67.69 90 LYS A O 1
ATOM 714 N N . ASP A 1 91 ? 33.536 0.393 -19.160 1.00 68.00 91 ASP A N 1
ATOM 715 C CA . ASP A 1 91 ? 32.620 1.512 -18.996 1.00 68.00 91 ASP A CA 1
ATOM 716 C C . ASP A 1 91 ? 33.194 2.749 -19.695 1.00 68.00 91 ASP A C 1
ATOM 718 O O . ASP A 1 91 ? 34.273 3.226 -19.331 1.00 68.00 91 ASP A O 1
ATOM 722 N N . GLU A 1 92 ? 32.497 3.228 -20.725 1.00 71.75 92 GLU A N 1
ATOM 723 C CA . GLU A 1 92 ? 32.903 4.402 -21.499 1.00 71.75 92 GLU A CA 1
ATOM 724 C C . GLU A 1 92 ? 32.698 5.715 -20.741 1.00 71.75 92 GLU A C 1
ATOM 726 O O . GLU A 1 92 ? 33.349 6.700 -21.075 1.00 71.75 92 GLU A O 1
ATOM 731 N N . GLU A 1 93 ? 31.857 5.749 -19.703 1.00 73.00 93 GLU A N 1
ATOM 732 C CA . GLU A 1 93 ? 31.675 6.964 -18.904 1.00 73.00 93 GLU A CA 1
ATOM 733 C C . GLU A 1 93 ? 32.946 7.285 -18.106 1.00 73.00 93 GLU A C 1
ATOM 735 O O . GLU A 1 93 ? 33.403 8.428 -18.070 1.00 73.00 93 GLU A O 1
ATOM 740 N N . ASN A 1 94 ? 33.563 6.258 -17.516 1.00 69.12 94 ASN A N 1
ATOM 741 C CA . ASN A 1 94 ? 34.772 6.407 -16.706 1.00 69.12 94 ASN A CA 1
ATOM 742 C C . ASN A 1 94 ? 36.073 6.176 -17.499 1.00 69.12 94 ASN A C 1
ATOM 744 O O . ASN A 1 94 ? 37.176 6.372 -16.981 1.00 69.12 94 ASN A O 1
ATOM 748 N N . SER A 1 95 ? 35.964 5.742 -18.757 1.00 68.81 95 SER A N 1
ATOM 749 C CA . SER A 1 95 ? 37.107 5.521 -19.638 1.00 68.81 95 SER A CA 1
ATOM 750 C C . SER A 1 95 ? 37.214 6.648 -20.654 1.00 68.81 95 SER A C 1
ATOM 752 O O . SER A 1 95 ? 36.351 6.873 -21.494 1.00 68.81 95 SER A O 1
ATOM 754 N N . LEU A 1 96 ? 38.327 7.366 -20.584 1.00 66.88 96 LEU A N 1
ATOM 755 C CA . LEU A 1 96 ? 38.568 8.583 -21.341 1.00 66.88 96 LEU A CA 1
ATOM 756 C C . LEU A 1 96 ? 38.899 8.280 -22.816 1.00 66.88 96 LEU A C 1
ATOM 758 O O . LEU A 1 96 ? 40.054 8.339 -23.226 1.00 66.88 96 LEU A O 1
ATOM 762 N N . TYR A 1 97 ? 37.885 7.937 -23.614 1.00 67.19 97 TYR A N 1
ATOM 763 C CA . TYR A 1 97 ? 38.026 7.622 -25.045 1.00 67.19 97 TYR A CA 1
ATOM 764 C C . TYR A 1 97 ? 37.894 8.843 -25.969 1.00 67.19 97 TYR A C 1
ATOM 766 O O . TYR A 1 97 ? 38.225 8.759 -27.147 1.00 67.19 97 TYR A O 1
ATOM 774 N N . SER A 1 98 ? 37.439 9.987 -25.444 1.00 67.56 98 SER A N 1
ATOM 775 C CA . SER A 1 98 ? 37.188 11.224 -26.209 1.00 67.56 98 SER A CA 1
ATOM 776 C C . SER A 1 98 ? 38.213 12.339 -25.967 1.00 67.56 98 SER A C 1
ATOM 778 O O . SER A 1 98 ? 37.890 13.523 -26.024 1.00 67.56 98 SER A O 1
ATOM 780 N N . GLN A 1 99 ? 39.475 11.991 -25.723 1.00 67.25 99 GLN A N 1
ATOM 781 C CA . GLN A 1 99 ? 40.563 12.935 -25.975 1.00 67.25 99 GLN A CA 1
ATOM 782 C C . GLN A 1 99 ? 41.012 12.704 -27.408 1.00 67.25 99 GLN A C 1
ATOM 784 O O . GLN A 1 99 ? 41.666 11.702 -27.677 1.00 67.25 99 GLN A O 1
ATOM 789 N N . GLY A 1 100 ? 40.575 13.568 -28.330 1.00 68.56 100 GLY A N 1
ATOM 790 C CA . GLY A 1 100 ? 40.941 13.484 -29.745 1.00 68.56 100 GLY A CA 1
ATOM 791 C C . GLY A 1 100 ? 42.418 13.119 -29.931 1.00 68.56 100 GLY A C 1
ATOM 792 O O . GLY A 1 100 ? 43.270 13.572 -29.168 1.00 68.56 100 GLY A O 1
ATOM 793 N N . GLY A 1 101 ? 42.694 12.245 -30.900 1.00 66.31 101 GLY A N 1
ATOM 794 C CA . GLY A 1 101 ? 44.041 11.724 -31.124 1.00 66.31 101 GLY A CA 1
ATOM 795 C C . GLY A 1 101 ? 45.058 12.819 -31.459 1.00 66.31 101 GLY A C 1
ATOM 796 O O . GLY A 1 101 ? 44.700 13.944 -31.797 1.00 66.31 101 GLY A O 1
ATOM 797 N N . ASP A 1 102 ? 46.342 12.465 -31.421 1.00 64.94 102 ASP A N 1
ATOM 798 C CA . ASP A 1 102 ? 47.468 13.395 -31.612 1.00 64.94 102 ASP A CA 1
ATOM 799 C C . ASP A 1 102 ? 47.436 14.174 -32.944 1.00 64.94 102 ASP A C 1
ATOM 801 O O . ASP A 1 102 ? 48.104 15.201 -33.090 1.00 64.94 102 ASP A O 1
ATOM 805 N N . SER A 1 103 ? 46.670 13.691 -33.929 1.00 66.12 103 SER A N 1
ATOM 806 C CA . SER A 1 103 ? 46.470 14.381 -35.203 1.00 66.12 103 SER A CA 1
ATOM 807 C C . SER A 1 103 ? 45.472 15.523 -35.057 1.00 66.12 103 SER A C 1
ATOM 809 O O . SER A 1 103 ? 44.275 15.330 -34.858 1.00 66.12 103 SER A O 1
ATOM 811 N N . LYS A 1 104 ? 45.995 16.737 -35.223 1.00 65.69 104 LYS A N 1
ATOM 812 C CA . LYS A 1 104 ? 45.262 18.008 -35.275 1.00 65.69 104 LYS A CA 1
ATOM 813 C C . LYS A 1 104 ? 44.650 18.272 -36.652 1.00 65.69 104 LYS A C 1
ATOM 815 O O . LYS A 1 104 ? 44.594 19.417 -37.103 1.00 65.69 104 LYS A O 1
ATOM 820 N N . ASP A 1 105 ? 44.216 17.224 -37.332 1.00 62.50 105 ASP A N 1
ATOM 821 C CA . ASP A 1 105 ? 43.554 17.388 -38.613 1.00 62.50 105 ASP A CA 1
ATOM 822 C C . ASP A 1 105 ? 42.195 18.027 -38.325 1.00 62.50 105 ASP A C 1
ATOM 824 O O . ASP A 1 105 ? 41.453 17.542 -37.470 1.00 62.50 105 ASP A O 1
ATOM 828 N N . ASN A 1 106 ? 41.896 19.139 -39.005 1.00 62.00 106 ASN A N 1
ATOM 829 C CA . ASN A 1 106 ? 40.693 19.969 -38.833 1.00 62.00 106 ASN A CA 1
ATOM 830 C C . ASN A 1 106 ? 40.755 21.100 -37.772 1.00 62.00 106 ASN A C 1
ATOM 832 O O . ASN A 1 106 ? 39.712 21.653 -37.425 1.00 62.00 106 ASN A O 1
ATOM 836 N N . LEU A 1 107 ? 41.944 21.494 -37.285 1.00 64.38 107 LEU A N 1
ATOM 837 C CA . LEU A 1 107 ? 42.122 22.766 -36.547 1.00 64.38 107 LEU A CA 1
ATOM 838 C C . LEU A 1 107 ? 42.245 24.003 -37.449 1.00 64.38 107 LEU A C 1
ATOM 840 O O . LEU A 1 107 ? 42.258 25.125 -36.942 1.00 64.38 107 LEU A O 1
ATOM 844 N N . GLU A 1 108 ? 42.383 23.824 -38.761 1.00 68.31 108 GLU A N 1
ATOM 845 C CA . GLU A 1 108 ? 42.495 24.960 -39.670 1.00 68.31 108 GLU A CA 1
ATOM 846 C C . GLU A 1 108 ? 41.124 25.612 -39.884 1.00 68.31 108 GLU A C 1
ATOM 848 O O . GLU A 1 108 ? 40.135 24.944 -40.194 1.00 68.31 108 GLU A O 1
ATOM 853 N N . GLU A 1 109 ? 41.059 26.929 -39.671 1.00 64.94 109 GLU A N 1
ATOM 854 C CA . GLU A 1 109 ? 39.844 27.714 -39.877 1.00 64.94 109 GLU A CA 1
ATOM 855 C C . GLU A 1 109 ? 39.334 27.548 -41.319 1.00 64.94 109 GLU A C 1
ATOM 857 O O . GLU A 1 109 ? 40.128 27.552 -42.264 1.00 64.94 109 GLU A O 1
ATOM 862 N N . PRO A 1 110 ? 38.009 27.443 -41.539 1.00 66.25 110 PRO A N 1
ATOM 863 C CA . PRO A 1 110 ? 37.472 27.331 -42.887 1.00 66.25 110 PRO A CA 1
ATOM 864 C C . PRO A 1 110 ? 37.879 28.557 -43.715 1.00 66.25 110 PRO A C 1
ATOM 866 O O . PRO A 1 110 ? 37.690 29.690 -43.270 1.00 66.25 110 PRO A O 1
ATOM 869 N N . GLU A 1 111 ? 38.334 28.345 -44.958 1.00 60.66 111 GLU A N 1
ATOM 870 C CA . GLU A 1 111 ? 38.783 29.396 -45.900 1.00 60.66 111 GLU A CA 1
ATOM 871 C C . GLU A 1 111 ? 37.823 30.596 -46.030 1.00 60.66 111 GLU A C 1
ATOM 873 O O . GLU A 1 111 ? 38.225 31.692 -46.416 1.00 60.66 111 GLU A O 1
ATOM 878 N N . ARG A 1 112 ? 36.547 30.424 -45.660 1.00 60.22 112 ARG A N 1
ATOM 879 C CA . ARG A 1 112 ? 35.531 31.485 -45.613 1.00 60.22 112 ARG A CA 1
ATOM 880 C C . ARG A 1 112 ? 35.900 32.654 -44.691 1.00 60.22 112 ARG A C 1
ATOM 882 O O . ARG A 1 112 ? 35.403 33.754 -44.920 1.00 60.22 112 ARG A O 1
ATOM 889 N N . ALA A 1 113 ? 36.738 32.442 -43.674 1.00 59.19 113 ALA A N 1
ATOM 890 C CA . ALA A 1 113 ? 37.220 33.509 -42.793 1.00 59.19 113 ALA A CA 1
ATOM 891 C C . ALA A 1 113 ? 38.276 34.413 -43.467 1.00 59.19 113 ALA A C 1
ATOM 893 O O . ALA A 1 113 ? 38.428 35.566 -43.068 1.00 59.19 113 ALA A O 1
ATOM 894 N N . ASN A 1 114 ? 38.937 33.927 -44.527 1.00 58.12 114 ASN A N 1
ATOM 895 C CA . ASN A 1 114 ? 40.024 34.615 -45.234 1.00 58.12 114 ASN A CA 1
ATOM 896 C C . ASN A 1 114 ? 39.580 35.375 -46.500 1.00 58.12 114 ASN A C 1
ATOM 898 O O . ASN A 1 114 ? 40.426 35.850 -47.259 1.00 58.12 114 ASN A O 1
ATOM 902 N N . LEU A 1 115 ? 38.273 35.524 -46.762 1.00 62.56 115 LEU A N 1
ATOM 903 C CA . LEU A 1 115 ? 37.824 36.350 -47.887 1.00 62.56 115 LEU A CA 1
ATOM 904 C C . LEU A 1 115 ? 38.027 37.844 -47.589 1.00 62.56 115 LEU A C 1
ATOM 906 O O . LEU A 1 115 ? 37.397 38.411 -46.694 1.00 62.56 115 LEU A O 1
ATOM 910 N N . ASP A 1 116 ? 38.878 38.483 -48.393 1.00 64.62 116 ASP A N 1
ATOM 911 C CA . ASP A 1 116 ? 39.101 39.927 -48.373 1.00 64.62 116 ASP A CA 1
ATOM 912 C C . ASP A 1 116 ? 37.785 40.688 -48.615 1.00 64.62 116 ASP A C 1
ATOM 914 O O . ASP A 1 116 ? 37.156 40.592 -49.674 1.00 64.62 116 ASP A O 1
ATOM 918 N N . LYS A 1 117 ? 37.376 41.466 -47.609 1.00 62.66 117 LYS A N 1
ATOM 919 C CA . LYS A 1 117 ? 36.157 42.288 -47.613 1.00 62.66 117 LYS A CA 1
ATOM 920 C C . LYS A 1 117 ? 36.288 43.552 -48.477 1.00 62.66 117 LYS A C 1
ATOM 922 O O . LYS A 1 117 ? 35.353 44.349 -48.500 1.00 62.66 117 LYS A O 1
ATOM 927 N N . SER A 1 118 ? 37.410 43.760 -49.172 1.00 60.62 118 SER A N 1
ATOM 928 C CA . SER A 1 118 ? 37.676 44.981 -49.948 1.00 60.62 118 SER A CA 1
ATOM 929 C C . SER A 1 118 ? 36.932 45.093 -51.285 1.00 60.62 118 SER A C 1
ATOM 931 O O . SER A 1 118 ? 36.946 46.160 -51.894 1.00 60.62 118 SER A O 1
ATOM 933 N N . ARG A 1 119 ? 36.246 44.043 -51.755 1.00 56.94 119 ARG A N 1
ATOM 934 C CA . ARG A 1 119 ? 35.454 44.107 -52.996 1.00 56.94 119 ARG A CA 1
ATOM 935 C C . ARG A 1 119 ? 33.988 44.388 -52.687 1.00 56.94 119 ARG A C 1
ATOM 937 O O . ARG A 1 119 ? 33.185 43.461 -52.578 1.00 56.94 119 ARG A O 1
ATOM 944 N N . LYS A 1 120 ? 33.651 45.667 -52.542 1.00 47.47 120 LYS A N 1
ATOM 945 C CA . LYS A 1 120 ? 32.273 46.159 -52.547 1.00 47.47 120 LYS A CA 1
ATOM 946 C C . LYS A 1 120 ? 32.139 47.304 -53.535 1.00 47.47 120 LYS A C 1
ATOM 948 O O . LYS A 1 120 ? 33.065 48.141 -53.565 1.00 47.47 120 LYS A O 1
#

pLDDT: mean 72.13, std 10.43, range [47.47, 91.81]

Secondary structure (DSSP, 8-state):
-HHHHHHHHHHHHHHHHHHHHHTSS---------PPPHHHHHHH-STTS-TT-STTHHHHT-SS----S-TTS--TTSS------TT----TTTS---S--S--TT-SPPGGGG--TT--

Radius of gyration: 44.03 Å; Cα contacts (8 Å, |Δi|>4): 9; chains: 1; bounding box: 65×57×133 Å